Protein AF-A0AAW9Q774-F1 (afdb_monomer_lite)

Foldseek 3Di:
DVVVVVVVVVVVVLCPLLVVLVVLLVVLVVVQVVCVVVVHHSVVSVVSSVVSVVVSVVSVPDPPDVVVVVVVVPDD

Secondary structure (DSSP, 8-state):
-HHHHHHHHHHHHHHHHHHHHHHHHHHHHHHHHHHHHTT---HHHHHHHHHHHHHHHHHHHS---HHHHHHTT---

pLDDT: mean 83.51, std 13.44, range [42.16, 95.5]

Structure (mmCIF, N/CA/C/O backbone):
data_AF-A0AAW9Q774-F1
#
_entry.id   AF-A0AAW9Q774-F1
#
loop_
_atom_site.group_PDB
_atom_site.id
_atom_site.type_symbol
_atom_site.label_atom_id
_atom_site.label_alt_id
_atom_site.label_comp_id
_atom_site.label_asym_id
_atom_site.label_entity_id
_atom_site.label_seq_id
_atom_site.pdbx_PDB_ins_code
_atom_site.Cartn_x
_atom_site.Cartn_y
_atom_site.Cartn_z
_atom_site.occupancy
_atom_site.B_iso_or_equiv
_atom_site.auth_seq_id
_atom_site.auth_comp_id
_atom_site.auth_asym_id
_atom_site.auth_atom_id
_atom_site.pdbx_PDB_model_num
ATOM 1 N N . MET A 1 1 ? 33.217 6.237 -13.339 1.00 76.56 1 MET A N 1
ATOM 2 C CA . MET A 1 1 ? 32.594 7.033 -12.250 1.00 76.56 1 MET A CA 1
ATOM 3 C C . MET A 1 1 ? 31.277 7.663 -12.694 1.00 76.56 1 MET A C 1
ATOM 5 O O . MET A 1 1 ? 30.294 7.531 -11.984 1.00 76.56 1 MET A O 1
ATOM 9 N N . THR A 1 2 ? 31.223 8.286 -13.873 1.00 85.00 2 THR A N 1
ATOM 10 C CA . THR A 1 2 ? 30.014 8.909 -14.444 1.00 85.00 2 THR A CA 1
ATOM 11 C C . THR A 1 2 ? 28.910 7.917 -14.830 1.00 85.00 2 THR A C 1
ATOM 13 O O . THR A 1 2 ? 27.753 8.185 -14.536 1.00 85.00 2 THR A O 1
ATOM 16 N N . GLU A 1 3 ? 29.229 6.743 -15.384 1.00 85.62 3 GLU A N 1
ATOM 17 C CA . GLU A 1 3 ? 28.217 5.703 -15.677 1.00 85.62 3 GLU A CA 1
ATOM 18 C C . GLU A 1 3 ? 27.474 5.216 -14.430 1.00 85.62 3 GLU A C 1
ATOM 20 O O . GLU A 1 3 ? 26.259 5.054 -14.463 1.00 85.62 3 GLU A O 1
ATOM 25 N N . TYR A 1 4 ? 28.173 5.059 -13.302 1.00 89.56 4 TYR A N 1
ATOM 26 C CA . TYR A 1 4 ? 27.540 4.666 -12.041 1.00 89.56 4 TYR A CA 1
ATOM 27 C C . TYR A 1 4 ? 26.536 5.715 -11.554 1.00 89.56 4 TYR A C 1
ATOM 29 O O . TYR A 1 4 ? 25.451 5.363 -11.102 1.00 89.56 4 TYR A O 1
ATOM 37 N N . ILE A 1 5 ? 26.867 7.002 -11.697 1.00 87.81 5 ILE A N 1
ATOM 38 C CA . ILE A 1 5 ? 25.962 8.104 -11.345 1.00 87.81 5 ILE A CA 1
ATOM 39 C C . ILE A 1 5 ? 24.710 8.069 -12.231 1.00 87.81 5 ILE A C 1
ATOM 41 O O . ILE A 1 5 ? 23.601 8.233 -11.726 1.00 87.81 5 ILE A O 1
ATOM 45 N N . ILE A 1 6 ? 24.873 7.803 -13.529 1.00 88.06 6 ILE A N 1
ATOM 46 C CA . ILE A 1 6 ? 23.760 7.726 -14.484 1.00 88.06 6 ILE A CA 1
ATOM 47 C C . ILE A 1 6 ? 22.843 6.538 -14.159 1.00 88.06 6 ILE A C 1
ATOM 49 O O . ILE A 1 6 ? 21.630 6.711 -14.082 1.00 88.06 6 ILE A O 1
ATOM 53 N N . ILE A 1 7 ? 23.396 5.351 -13.902 1.00 87.56 7 ILE A N 1
ATOM 54 C CA . ILE A 1 7 ? 22.604 4.156 -13.563 1.00 87.56 7 ILE A CA 1
ATOM 55 C C . ILE A 1 7 ? 21.822 4.364 -12.258 1.00 87.56 7 ILE A C 1
ATOM 57 O O . ILE A 1 7 ? 20.627 4.073 -12.204 1.00 87.56 7 ILE A O 1
ATOM 61 N N . VAL A 1 8 ? 22.459 4.916 -11.220 1.00 88.69 8 VAL A N 1
ATOM 62 C CA . VAL A 1 8 ? 21.794 5.206 -9.937 1.00 88.69 8 VAL A CA 1
ATOM 63 C C . VAL A 1 8 ? 20.674 6.231 -10.112 1.00 88.69 8 VAL A C 1
ATOM 65 O O . VAL A 1 8 ? 19.591 6.042 -9.560 1.00 88.69 8 VAL A O 1
ATOM 68 N N . ALA A 1 9 ? 20.894 7.279 -10.911 1.00 86.56 9 ALA A N 1
ATOM 69 C CA . ALA A 1 9 ? 19.865 8.275 -11.200 1.00 86.56 9 ALA A CA 1
ATOM 70 C C . ALA A 1 9 ? 18.640 7.657 -11.898 1.00 86.56 9 ALA A C 1
ATOM 72 O O . ALA A 1 9 ? 17.508 7.975 -11.541 1.00 86.56 9 ALA A O 1
ATOM 73 N N . LEU A 1 10 ? 18.844 6.733 -12.842 1.00 82.56 10 LEU A N 1
ATOM 74 C CA . LEU A 1 10 ? 17.748 6.058 -13.547 1.00 82.56 10 LEU A CA 1
ATOM 75 C C . LEU A 1 10 ? 16.934 5.139 -12.624 1.00 82.56 10 LEU A C 1
ATOM 77 O O . LEU A 1 10 ? 15.705 5.161 -12.669 1.00 82.56 10 LEU A O 1
ATOM 81 N N . ILE A 1 11 ? 17.600 4.382 -11.747 1.00 82.50 11 ILE A N 1
ATOM 82 C CA . ILE A 1 11 ? 16.925 3.537 -10.748 1.00 82.50 11 ILE A CA 1
ATOM 83 C C . ILE A 1 11 ? 16.134 4.404 -9.761 1.00 82.50 11 ILE A C 1
ATOM 85 O O . ILE A 1 11 ? 14.992 4.082 -9.438 1.00 82.50 11 ILE A O 1
ATOM 89 N N . ALA A 1 12 ? 16.712 5.522 -9.314 1.00 83.00 12 ALA A N 1
ATOM 90 C CA . ALA A 1 12 ? 16.055 6.436 -8.387 1.00 83.00 12 ALA A CA 1
ATOM 91 C C . ALA A 1 12 ? 14.754 7.004 -8.968 1.00 83.00 12 ALA A C 1
ATOM 93 O O . ALA A 1 12 ? 13.749 7.029 -8.266 1.00 83.00 12 ALA A O 1
ATOM 94 N N . VAL A 1 13 ? 14.749 7.399 -10.247 1.00 80.31 13 VAL A N 1
ATOM 95 C CA . VAL A 1 13 ? 13.543 7.896 -10.933 1.00 80.31 13 VAL A CA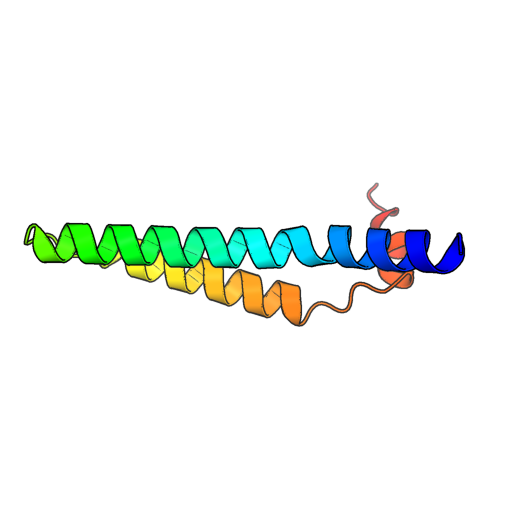 1
ATOM 96 C C . VAL A 1 13 ? 12.503 6.787 -11.108 1.00 80.31 13 VAL A C 1
ATOM 98 O O . VAL A 1 13 ? 11.319 7.022 -10.865 1.00 80.31 13 VAL A O 1
ATOM 101 N N . ALA A 1 14 ? 12.927 5.570 -11.463 1.00 77.31 14 ALA A N 1
ATOM 102 C CA . ALA A 1 14 ? 12.023 4.428 -11.610 1.00 77.31 14 ALA A CA 1
ATOM 103 C C . ALA A 1 14 ? 11.345 4.029 -10.283 1.00 77.31 14 ALA A C 1
ATOM 105 O O . ALA A 1 14 ? 10.186 3.622 -10.277 1.00 77.31 14 ALA A O 1
ATOM 106 N N . ALA A 1 15 ? 12.035 4.188 -9.151 1.00 80.25 15 ALA A N 1
ATOM 107 C CA . ALA A 1 15 ? 11.519 3.802 -7.839 1.00 80.25 15 ALA A CA 1
ATOM 108 C C . ALA A 1 15 ? 10.513 4.800 -7.229 1.00 80.25 15 ALA A C 1
ATOM 110 O O . ALA A 1 15 ? 9.848 4.474 -6.247 1.00 80.25 15 ALA A O 1
ATOM 111 N N . ILE A 1 16 ? 10.363 6.011 -7.781 1.00 82.69 16 ILE A N 1
ATOM 112 C CA . ILE A 1 16 ? 9.481 7.041 -7.200 1.00 82.69 16 ILE A CA 1
ATOM 113 C C . ILE A 1 16 ? 8.038 6.529 -7.097 1.00 82.69 16 ILE A C 1
ATOM 115 O O . ILE A 1 16 ? 7.410 6.667 -6.049 1.00 82.69 16 ILE A O 1
ATOM 119 N N . ALA A 1 17 ? 7.518 5.901 -8.154 1.00 78.94 17 ALA A N 1
ATOM 120 C CA . ALA A 1 17 ? 6.127 5.454 -8.201 1.00 78.94 17 ALA A CA 1
ATOM 121 C C . ALA A 1 17 ? 5.813 4.395 -7.130 1.00 78.94 17 ALA A C 1
ATOM 123 O O . ALA A 1 17 ? 4.813 4.505 -6.420 1.00 78.94 17 ALA A O 1
ATOM 124 N N . THR A 1 18 ? 6.694 3.411 -6.943 1.00 80.88 18 THR A N 1
ATOM 125 C CA . THR A 1 18 ? 6.496 2.341 -5.955 1.00 80.88 18 THR A CA 1
ATOM 126 C C . THR A 1 18 ? 6.542 2.865 -4.521 1.00 80.88 18 THR A C 1
ATOM 128 O O . THR A 1 18 ? 5.706 2.471 -3.705 1.00 80.88 18 THR A O 1
ATOM 131 N N . TYR A 1 19 ? 7.434 3.811 -4.210 1.00 87.88 19 TYR A N 1
ATOM 132 C CA . TYR A 1 19 ? 7.468 4.448 -2.888 1.00 87.88 19 TYR A CA 1
ATOM 133 C C . TYR A 1 19 ? 6.235 5.310 -2.607 1.00 87.88 19 TYR A C 1
ATOM 135 O O . TYR A 1 19 ? 5.739 5.315 -1.478 1.00 87.88 19 TYR A O 1
ATOM 143 N N . GLN A 1 20 ? 5.700 5.996 -3.619 1.00 89.31 20 GLN A N 1
ATOM 144 C CA . GLN A 1 20 ? 4.464 6.768 -3.485 1.00 89.31 20 GLN A CA 1
ATOM 145 C C . GLN A 1 20 ? 3.275 5.859 -3.158 1.00 89.31 20 GLN A C 1
ATOM 147 O O . GLN A 1 20 ? 2.482 6.191 -2.274 1.00 89.31 20 GLN A O 1
ATOM 152 N N . PHE A 1 21 ? 3.146 4.712 -3.831 1.00 91.44 21 PHE A N 1
ATOM 153 C CA . PHE A 1 21 ? 2.082 3.752 -3.531 1.00 91.44 21 PHE A CA 1
ATOM 154 C C . PHE A 1 21 ? 2.242 3.135 -2.143 1.00 91.44 21 PHE A C 1
ATOM 156 O O . PHE A 1 21 ? 1.287 3.105 -1.373 1.00 91.44 21 PHE A O 1
ATOM 163 N N . PHE A 1 22 ? 3.455 2.718 -1.776 1.00 89.50 22 PHE A N 1
ATOM 164 C CA . PHE A 1 22 ? 3.723 2.180 -0.443 1.00 89.50 22 PHE A CA 1
ATOM 165 C C . PHE A 1 22 ? 3.364 3.180 0.669 1.00 89.50 22 PHE A C 1
ATOM 167 O O . PHE A 1 22 ? 2.674 2.828 1.628 1.00 89.50 22 PHE A O 1
ATOM 174 N N . GLY A 1 23 ? 3.777 4.443 0.522 1.00 92.88 23 GLY A N 1
ATOM 175 C CA . GLY A 1 23 ? 3.467 5.499 1.486 1.00 92.88 23 GLY A CA 1
ATOM 176 C C . GLY A 1 23 ? 1.967 5.783 1.612 1.00 92.88 23 GLY A C 1
ATOM 177 O O . GLY A 1 23 ? 1.482 6.021 2.720 1.00 92.88 23 GLY A O 1
ATOM 178 N N . GLN A 1 24 ? 1.226 5.724 0.503 1.00 93.06 24 GLN A N 1
ATOM 179 C CA . GLN A 1 24 ? -0.236 5.836 0.504 1.00 93.06 24 GLN A CA 1
ATOM 180 C C . GLN A 1 24 ? -0.884 4.657 1.239 1.00 93.06 24 GLN A C 1
ATOM 182 O O . GLN A 1 24 ? -1.661 4.887 2.162 1.00 93.06 24 GLN A O 1
ATOM 187 N N . THR A 1 25 ? -0.491 3.417 0.937 1.00 93.50 25 THR A N 1
ATOM 188 C CA . THR A 1 25 ? -1.018 2.213 1.600 1.00 93.50 25 THR A CA 1
ATOM 189 C C . THR A 1 25 ? -0.808 2.242 3.115 1.00 93.50 25 THR A C 1
ATOM 191 O O . THR A 1 25 ? -1.750 2.001 3.869 1.00 93.50 25 THR A O 1
ATOM 194 N N . ILE A 1 26 ? 0.397 2.582 3.591 1.00 94.25 26 ILE A N 1
ATOM 195 C CA . ILE A 1 26 ? 0.676 2.675 5.036 1.00 94.25 26 ILE A CA 1
ATOM 196 C C . ILE A 1 26 ? -0.172 3.765 5.694 1.00 94.25 26 ILE A C 1
ATOM 198 O O . ILE A 1 26 ? -0.716 3.555 6.780 1.00 94.25 26 ILE A O 1
ATOM 202 N N . ARG A 1 27 ? -0.314 4.928 5.050 1.00 93.81 27 ARG A N 1
ATOM 203 C CA . ARG A 1 27 ? -1.112 6.036 5.587 1.00 93.81 27 ARG A CA 1
ATOM 204 C C . ARG A 1 27 ? -2.592 5.673 5.669 1.00 93.81 27 ARG A C 1
ATOM 206 O O . ARG A 1 27 ? -3.201 5.940 6.702 1.00 93.81 27 ARG A O 1
ATOM 213 N N . SER A 1 28 ? -3.145 5.044 4.635 1.00 93.69 28 SER A N 1
ATOM 214 C CA . SER A 1 28 ? -4.541 4.602 4.615 1.00 93.69 28 SER A CA 1
ATOM 215 C C . SER A 1 28 ? -4.799 3.526 5.671 1.00 93.69 28 SER A C 1
ATOM 217 O O . SER A 1 28 ? -5.730 3.670 6.455 1.00 93.69 28 SER A O 1
ATOM 219 N N . GLN A 1 29 ? -3.931 2.521 5.817 1.00 93.75 29 GLN A N 1
ATOM 220 C CA . GLN A 1 29 ? -4.068 1.535 6.900 1.00 93.75 29 GLN A CA 1
ATOM 221 C C . GLN A 1 29 ? -3.957 2.170 8.290 1.00 93.75 29 GLN A C 1
ATOM 223 O O . GLN A 1 29 ? -4.746 1.853 9.175 1.00 93.75 29 GLN A O 1
ATOM 228 N N . THR A 1 30 ? -3.023 3.105 8.483 1.00 94.62 30 THR A N 1
ATOM 229 C CA . THR A 1 30 ? -2.878 3.824 9.760 1.00 94.62 30 THR A CA 1
ATOM 230 C C . THR A 1 30 ? -4.129 4.646 10.078 1.00 94.62 30 THR A C 1
ATOM 232 O O . THR A 1 30 ? -4.587 4.651 11.219 1.00 94.62 30 THR A O 1
ATOM 235 N N . ALA A 1 31 ? -4.722 5.303 9.075 1.00 92.69 31 ALA A N 1
ATOM 236 C CA . ALA A 1 31 ? -5.992 6.007 9.228 1.00 92.69 31 ALA A CA 1
ATOM 237 C C . ALA A 1 31 ? -7.139 5.043 9.570 1.00 92.69 31 ALA A C 1
ATOM 239 O O . ALA A 1 31 ? -7.940 5.349 10.449 1.00 92.69 31 ALA A O 1
ATOM 240 N N . GLY A 1 32 ? -7.180 3.866 8.938 1.00 95.38 32 GLY A N 1
ATOM 241 C CA . GLY A 1 32 ? -8.151 2.815 9.239 1.00 95.38 32 GLY A CA 1
ATOM 242 C C . GLY A 1 32 ? -8.040 2.302 10.676 1.00 95.38 32 GLY A C 1
ATOM 243 O O . GLY A 1 32 ? -9.032 2.284 11.396 1.00 95.38 32 GLY A O 1
ATOM 244 N N . ILE A 1 33 ? -6.826 1.998 11.145 1.00 94.81 33 ILE A N 1
ATOM 245 C CA . ILE A 1 33 ? -6.579 1.601 12.542 1.00 94.81 33 ILE A CA 1
ATOM 246 C C . ILE A 1 33 ? -7.044 2.703 13.501 1.00 94.81 33 ILE A C 1
ATOM 248 O O . ILE A 1 33 ? -7.703 2.416 14.495 1.00 94.81 33 ILE A O 1
ATOM 252 N N . ALA A 1 34 ? -6.743 3.972 13.207 1.00 95.25 34 ALA A N 1
ATOM 253 C CA . ALA A 1 34 ? -7.192 5.090 14.035 1.00 95.25 34 ALA A CA 1
ATOM 254 C C . ALA A 1 34 ? -8.727 5.216 14.074 1.00 95.25 34 ALA A C 1
ATOM 256 O O . ALA A 1 34 ? -9.294 5.477 15.137 1.00 95.25 34 ALA A O 1
ATOM 257 N N . GLN A 1 35 ? -9.406 4.998 12.943 1.00 95.25 35 GLN A N 1
ATOM 258 C CA . GLN A 1 35 ? -10.869 4.964 12.871 1.00 95.25 35 GLN A CA 1
ATOM 259 C C . GLN A 1 35 ? -11.435 3.823 13.716 1.00 95.25 35 GLN A C 1
ATOM 261 O O . GLN A 1 35 ? -12.312 4.062 14.545 1.00 95.25 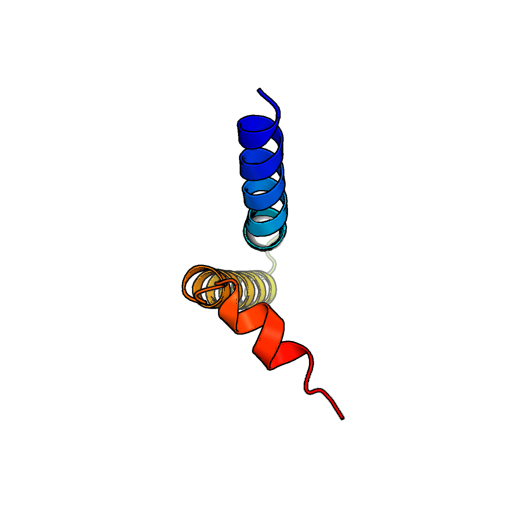35 GLN A O 1
ATOM 266 N N . GLU A 1 36 ? -10.879 2.626 13.595 1.00 94.31 36 GLU A N 1
ATOM 267 C CA . GLU A 1 36 ? -11.357 1.442 14.308 1.00 94.31 36 GLU A CA 1
ATOM 268 C C . GLU A 1 36 ? -11.134 1.546 15.820 1.00 94.31 36 GLU A C 1
ATOM 270 O O . GLU A 1 36 ? -12.035 1.254 16.606 1.00 94.31 36 GLU A O 1
ATOM 275 N N . VAL A 1 37 ? -9.997 2.109 16.243 1.00 95.00 37 VAL A N 1
ATOM 276 C CA . VAL A 1 37 ? -9.732 2.459 17.651 1.00 95.00 37 VAL A CA 1
ATOM 277 C C . VAL A 1 37 ? -10.721 3.508 18.170 1.00 95.00 37 VAL A C 1
ATOM 279 O O . VAL A 1 37 ? -11.106 3.465 19.337 1.00 95.00 37 VAL A O 1
ATOM 282 N N . SER A 1 38 ? -11.175 4.430 17.318 1.00 95.50 38 SER A N 1
ATOM 283 C CA . SER A 1 38 ? -12.219 5.404 17.670 1.00 95.50 38 SER A CA 1
ATOM 284 C C . SER A 1 38 ? -13.646 4.830 17.649 1.00 95.50 38 SER A C 1
ATOM 286 O O . SER A 1 38 ? -14.596 5.560 17.928 1.00 95.50 38 SER A O 1
ATOM 288 N N . GLY A 1 39 ? -13.811 3.541 17.327 1.00 94.50 39 GLY A N 1
ATOM 289 C CA . GLY A 1 39 ? -15.110 2.870 17.215 1.00 94.50 39 GLY A CA 1
ATOM 290 C C . GLY A 1 39 ? -15.827 3.093 15.879 1.00 94.50 39 GLY A C 1
ATOM 291 O O . GLY A 1 39 ? -17.014 2.796 15.769 1.00 94.50 39 GLY A O 1
ATOM 292 N N . GLN A 1 40 ? -15.133 3.628 14.871 1.00 94.69 40 GLN A N 1
ATOM 293 C CA . GLN A 1 40 ? -15.650 3.840 13.519 1.00 94.69 40 GLN A CA 1
ATOM 294 C C . GLN A 1 40 ? -15.176 2.729 12.578 1.00 94.69 40 GLN A C 1
ATOM 296 O O . GLN A 1 40 ? -14.065 2.226 12.700 1.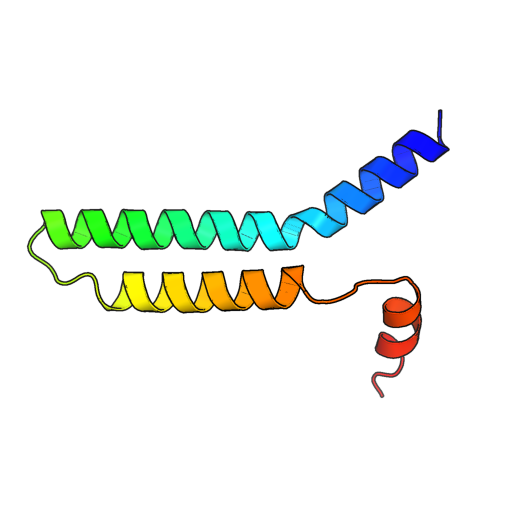00 94.69 40 GLN A O 1
ATOM 301 N N . THR A 1 41 ? -15.995 2.374 11.594 1.00 93.12 41 THR A N 1
ATOM 302 C CA . THR A 1 41 ? -15.625 1.372 10.588 1.00 93.12 41 THR A CA 1
ATOM 303 C C . THR A 1 41 ? -14.585 1.918 9.605 1.00 93.12 41 THR A C 1
ATOM 305 O O . THR A 1 41 ? -14.748 3.009 9.059 1.00 93.12 41 THR A O 1
ATOM 308 N N . ALA A 1 42 ? -13.549 1.124 9.329 1.00 94.38 42 ALA A N 1
ATOM 309 C CA . ALA A 1 42 ? -12.413 1.488 8.479 1.00 94.38 42 ALA A CA 1
ATOM 310 C C . ALA A 1 42 ? -12.537 1.049 7.002 1.00 94.38 42 ALA A C 1
ATOM 312 O O . ALA A 1 42 ? -11.571 1.151 6.243 1.00 94.38 42 ALA A O 1
ATOM 313 N N . ASP A 1 43 ? -13.707 0.572 6.558 1.00 93.81 43 ASP A N 1
ATOM 314 C CA . ASP A 1 43 ? -13.906 -0.054 5.237 1.00 93.81 43 ASP A CA 1
ATOM 315 C C . ASP A 1 43 ? -13.401 0.788 4.061 1.00 93.81 43 ASP A C 1
ATOM 317 O O . ASP A 1 43 ? -12.875 0.259 3.081 1.00 93.81 43 ASP A O 1
ATOM 321 N N . THR A 1 44 ? -13.571 2.109 4.130 1.00 91.44 44 THR A N 1
ATOM 322 C CA . THR A 1 44 ? -13.110 3.013 3.069 1.00 91.44 44 THR A CA 1
ATOM 323 C C . THR A 1 44 ? -11.588 3.060 3.001 1.00 91.44 44 THR A C 1
ATOM 325 O O . THR A 1 44 ? -11.028 2.904 1.918 1.00 91.44 44 THR A O 1
ATOM 328 N N . ALA A 1 45 ? -10.918 3.176 4.147 1.00 91.62 45 ALA A N 1
ATOM 329 C CA . ALA A 1 45 ? -9.462 3.190 4.221 1.00 91.62 45 ALA A CA 1
ATOM 330 C C . ALA A 1 45 ? -8.851 1.849 3.767 1.00 91.62 45 ALA A C 1
ATOM 332 O O . ALA A 1 45 ? -7.805 1.820 3.111 1.00 91.62 45 ALA A O 1
ATOM 333 N N . ILE A 1 46 ? -9.533 0.736 4.058 1.00 91.94 46 ILE A N 1
ATOM 334 C CA . ILE A 1 46 ? -9.154 -0.603 3.589 1.00 91.94 46 ILE A CA 1
ATOM 335 C C . ILE A 1 46 ? -9.283 -0.698 2.062 1.00 91.94 46 ILE A C 1
ATOM 337 O O . ILE A 1 46 ? -8.327 -1.103 1.398 1.00 91.94 46 ILE A O 1
ATOM 341 N N . ARG A 1 47 ? -10.415 -0.274 1.485 1.00 94.38 47 ARG A N 1
ATOM 342 C CA . ARG A 1 47 ? -10.642 -0.290 0.025 1.00 94.38 47 ARG A CA 1
ATOM 343 C C . ARG A 1 47 ? -9.647 0.583 -0.743 1.00 94.38 47 ARG A C 1
ATOM 345 O O . ARG A 1 47 ? -9.142 0.173 -1.788 1.00 94.38 47 ARG A O 1
ATOM 352 N N . GLU A 1 48 ? -9.329 1.765 -0.224 1.00 92.75 48 GLU A N 1
ATOM 353 C CA . GLU A 1 48 ? -8.301 2.640 -0.805 1.00 92.75 48 GLU A CA 1
ATOM 354 C C . GLU A 1 48 ? -6.909 2.002 -0.746 1.00 92.75 48 GLU A C 1
ATOM 356 O O . GLU A 1 48 ? -6.163 2.042 -1.728 1.00 92.75 48 GLU A O 1
ATOM 361 N N . SER A 1 49 ? -6.574 1.356 0.376 1.00 92.19 49 SER A N 1
ATOM 362 C CA . SER A 1 49 ? -5.307 0.630 0.532 1.00 92.19 49 SER A CA 1
ATOM 363 C C . SER A 1 49 ? -5.186 -0.523 -0.466 1.00 92.19 49 SER A C 1
ATOM 365 O O . SER A 1 49 ? -4.124 -0.702 -1.057 1.00 92.19 49 SER A O 1
ATOM 367 N N . GLN A 1 50 ? -6.265 -1.282 -0.684 1.00 94.31 50 GLN A N 1
ATOM 368 C CA . GLN A 1 50 ? -6.318 -2.370 -1.670 1.00 94.31 50 GLN A CA 1
ATOM 369 C C . GLN A 1 50 ? -6.121 -1.841 -3.091 1.00 94.31 50 GLN A C 1
ATOM 371 O O . GLN A 1 50 ? -5.222 -2.289 -3.792 1.00 94.31 50 GLN A O 1
ATOM 376 N N . THR A 1 51 ? -6.869 -0.803 -3.471 1.00 94.38 51 THR A N 1
ATOM 377 C CA . THR A 1 51 ? -6.755 -0.174 -4.799 1.00 94.38 51 THR A CA 1
ATOM 378 C C . THR A 1 51 ? -5.336 0.343 -5.064 1.00 94.38 51 THR A C 1
ATOM 380 O O . THR A 1 51 ? -4.785 0.180 -6.156 1.00 94.38 51 THR A O 1
ATOM 383 N N . THR A 1 52 ? -4.718 0.953 -4.051 1.00 93.00 52 THR A N 1
ATOM 384 C CA . THR A 1 52 ? -3.338 1.449 -4.126 1.00 93.00 52 THR A CA 1
ATOM 385 C C . THR A 1 52 ? -2.341 0.298 -4.260 1.00 93.00 52 THR A C 1
ATOM 387 O O . THR A 1 52 ? -1.412 0.385 -5.06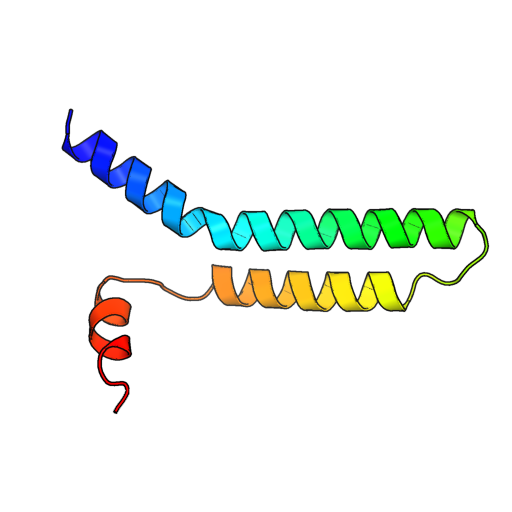3 1.00 93.00 52 THR A O 1
ATOM 390 N N . ALA A 1 53 ? -2.536 -0.794 -3.517 1.00 92.44 53 ALA A N 1
ATOM 391 C CA . ALA A 1 53 ? -1.701 -1.989 -3.610 1.00 92.44 53 ALA A CA 1
ATOM 392 C C . ALA A 1 53 ? -1.807 -2.665 -4.988 1.00 92.44 53 ALA A C 1
ATOM 394 O O . ALA A 1 53 ? -0.780 -3.019 -5.565 1.00 92.44 53 ALA A O 1
ATOM 395 N N . ASP A 1 54 ? -3.008 -2.764 -5.556 1.00 93.12 54 ASP A N 1
ATOM 396 C CA . ASP A 1 54 ? -3.233 -3.321 -6.897 1.00 93.12 54 ASP A CA 1
ATOM 397 C C . ASP A 1 54 ? -2.589 -2.450 -7.986 1.00 93.12 54 ASP A C 1
ATOM 399 O O . ASP A 1 54 ? -1.959 -2.951 -8.924 1.00 93.12 54 ASP A O 1
ATOM 403 N N . SER A 1 55 ? -2.673 -1.126 -7.828 1.00 89.62 55 SER A N 1
ATOM 404 C CA . SER A 1 55 ? -1.990 -0.169 -8.707 1.00 89.62 55 SER A CA 1
ATOM 405 C C . SER A 1 55 ? -0.469 -0.317 -8.618 1.00 89.62 55 SER A C 1
ATOM 407 O O . SER A 1 55 ? 0.213 -0.323 -9.642 1.00 89.62 55 SER A O 1
AT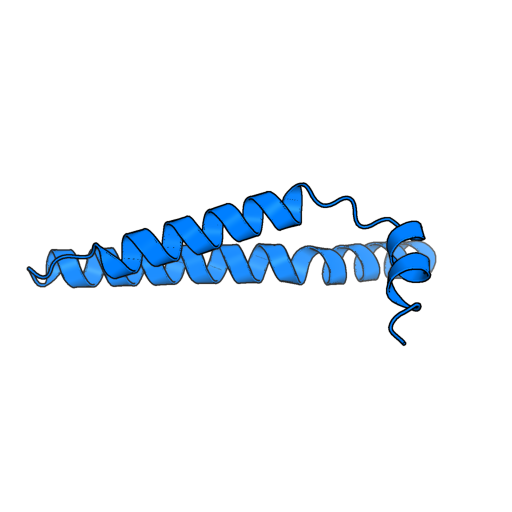OM 409 N N . ALA A 1 56 ? 0.069 -0.517 -7.411 1.00 88.44 56 ALA A N 1
ATOM 410 C CA . ALA A 1 56 ? 1.490 -0.776 -7.199 1.00 88.44 56 ALA A CA 1
ATOM 411 C C . ALA A 1 56 ? 1.941 -2.098 -7.833 1.00 88.44 56 ALA A C 1
ATOM 413 O O . ALA A 1 56 ? 3.010 -2.152 -8.439 1.00 88.44 56 ALA A O 1
ATOM 414 N N . ALA A 1 57 ? 1.130 -3.154 -7.724 1.00 88.06 57 ALA A N 1
ATOM 415 C CA . ALA A 1 57 ? 1.402 -4.447 -8.346 1.00 88.06 57 ALA A CA 1
ATOM 416 C C . ALA A 1 57 ? 1.386 -4.352 -9.880 1.00 88.06 57 ALA A C 1
ATOM 418 O O . ALA A 1 57 ? 2.245 -4.922 -10.555 1.00 88.06 57 ALA A O 1
ATOM 419 N N . THR A 1 58 ? 0.454 -3.577 -10.434 1.00 86.75 58 THR A N 1
ATOM 420 C CA . THR A 1 58 ? 0.376 -3.306 -11.877 1.00 86.75 58 THR A CA 1
ATOM 421 C C . THR A 1 58 ? 1.597 -2.522 -12.359 1.00 86.75 58 THR A C 1
ATOM 423 O O . THR A 1 58 ? 2.244 -2.902 -13.333 1.00 86.75 58 THR A O 1
ATOM 426 N N . GLU A 1 59 ? 1.980 -1.459 -11.653 1.00 82.56 59 GLU A N 1
ATOM 427 C CA . GLU A 1 59 ? 3.173 -0.677 -11.993 1.00 82.56 59 GLU A CA 1
ATOM 428 C C . GLU A 1 59 ? 4.452 -1.522 -11.868 1.00 82.56 59 GLU A C 1
ATOM 430 O O . GLU A 1 59 ? 5.304 -1.476 -12.750 1.00 82.56 59 GLU A O 1
ATOM 435 N N . GLY A 1 60 ? 4.565 -2.356 -10.829 1.00 79.19 60 GLY A N 1
ATOM 436 C CA . GLY A 1 60 ? 5.719 -3.235 -10.610 1.00 79.19 60 GLY A CA 1
ATOM 437 C C . GLY A 1 60 ? 5.864 -4.367 -11.634 1.00 79.19 60 GLY A C 1
ATOM 438 O O . GLY A 1 60 ? 6.964 -4.880 -11.825 1.00 79.19 60 GLY A O 1
ATOM 439 N N . THR A 1 61 ? 4.777 -4.748 -12.308 1.00 80.06 61 THR A N 1
ATOM 440 C CA . THR A 1 61 ? 4.783 -5.736 -13.404 1.00 80.06 61 THR A CA 1
ATOM 441 C C . THR A 1 61 ? 4.895 -5.091 -14.785 1.00 80.06 61 THR A C 1
ATOM 443 O O . THR A 1 61 ? 5.170 -5.779 -15.770 1.00 80.06 61 THR A O 1
ATOM 446 N N . THR A 1 62 ? 4.737 -3.770 -14.875 1.00 75.88 62 THR A N 1
ATOM 447 C CA . THR A 1 62 ? 4.886 -3.033 -16.128 1.00 75.88 62 THR A CA 1
ATOM 448 C C . THR A 1 62 ? 6.365 -2.949 -16.501 1.00 75.88 62 THR A C 1
ATOM 450 O O . THR A 1 62 ? 7.160 -2.276 -15.847 1.00 75.88 62 THR A O 1
ATOM 453 N N . VAL A 1 63 ? 6.751 -3.614 -17.593 1.00 68.94 63 VAL A N 1
ATOM 454 C CA . VAL A 1 63 ? 8.122 -3.555 -18.118 1.00 68.94 63 VAL A CA 1
ATOM 455 C C . VAL A 1 63 ? 8.366 -2.177 -18.736 1.00 68.94 63 VAL A C 1
ATOM 457 O O . VAL A 1 63 ? 8.005 -1.916 -19.883 1.00 68.94 63 VAL A O 1
ATOM 460 N N . LYS A 1 64 ? 9.001 -1.275 -17.982 1.00 66.94 64 LYS A N 1
ATOM 461 C CA . LYS A 1 64 ? 9.409 0.051 -18.472 1.00 66.94 64 LYS A CA 1
ATOM 462 C C . LYS A 1 64 ? 10.805 -0.010 -19.087 1.00 66.94 64 LYS A C 1
ATOM 464 O O . LYS A 1 64 ? 11.796 0.386 -18.482 1.00 66.94 64 LYS A O 1
ATOM 469 N N . GLY A 1 65 ? 10.869 -0.567 -20.295 1.00 66.38 65 GLY A N 1
ATOM 470 C CA . GLY A 1 65 ? 12.062 -0.543 -21.144 1.00 66.38 65 GLY A CA 1
ATOM 471 C C . GLY A 1 65 ? 12.152 0.734 -21.985 1.00 66.38 65 GLY A C 1
ATOM 472 O O . GLY A 1 65 ? 11.169 1.454 -22.147 1.00 66.38 65 GLY A O 1
ATOM 473 N N . LEU A 1 66 ? 13.321 0.991 -22.582 1.00 62.28 66 LEU A N 1
ATOM 474 C CA . LEU A 1 66 ? 13.533 2.115 -23.512 1.00 62.28 66 LEU A CA 1
ATOM 475 C C . LEU A 1 66 ? 12.572 2.086 -24.722 1.00 62.28 66 LEU A C 1
ATOM 477 O O . LEU A 1 66 ? 12.276 3.127 -25.299 1.00 62.28 66 LEU A O 1
ATOM 481 N N . ASP A 1 67 ? 12.036 0.910 -25.056 1.00 62.66 67 ASP A N 1
ATOM 482 C CA . ASP A 1 67 ? 11.009 0.705 -26.086 1.00 62.66 67 ASP A CA 1
ATOM 483 C C . ASP A 1 67 ? 9.667 1.397 -25.752 1.00 62.66 67 ASP A C 1
ATOM 485 O O . ASP A 1 67 ? 9.008 1.980 -26.616 1.00 62.66 67 ASP A O 1
ATOM 489 N N . ALA A 1 68 ? 9.301 1.459 -24.467 1.00 61.47 68 ALA A N 1
ATOM 490 C CA . ALA A 1 68 ? 8.112 2.184 -24.014 1.00 61.47 68 ALA A CA 1
ATOM 491 C C . ALA A 1 68 ? 8.264 3.712 -24.153 1.00 61.47 68 ALA A C 1
ATOM 493 O O . ALA A 1 68 ? 7.267 4.429 -24.224 1.00 61.47 68 ALA A O 1
ATOM 494 N N . TYR A 1 69 ? 9.501 4.218 -24.220 1.00 57.72 69 TYR A N 1
ATOM 495 C CA . TYR A 1 69 ? 9.790 5.645 -24.393 1.00 57.72 69 TYR A CA 1
ATOM 496 C C . TYR A 1 69 ? 9.529 6.117 -25.833 1.00 57.72 69 TYR A C 1
ATOM 498 O O . TYR A 1 69 ? 9.084 7.242 -26.039 1.00 57.72 69 TYR A O 1
ATOM 506 N N . SER A 1 70 ? 9.754 5.246 -26.825 1.00 58.84 70 SER A N 1
ATOM 507 C CA . SER A 1 70 ? 9.455 5.527 -28.237 1.00 58.84 70 SER A CA 1
ATOM 508 C C . SER A 1 70 ? 7.959 5.391 -28.534 1.00 58.84 70 SER A C 1
ATOM 510 O O . SER A 1 70 ? 7.380 6.245 -29.201 1.00 58.84 70 SER A O 1
ATOM 512 N N . ASN A 1 71 ? 7.305 4.361 -27.987 1.00 56.81 71 ASN A N 1
ATOM 513 C CA . ASN A 1 71 ? 5.886 4.087 -28.247 1.00 56.81 71 ASN A CA 1
ATOM 514 C C . ASN A 1 71 ? 4.914 5.080 -27.584 1.00 56.81 71 ASN A C 1
ATOM 516 O O . ASN A 1 71 ? 3.795 5.242 -28.059 1.00 56.81 71 ASN A O 1
ATOM 520 N N . ASN A 1 72 ? 5.319 5.780 -26.519 1.00 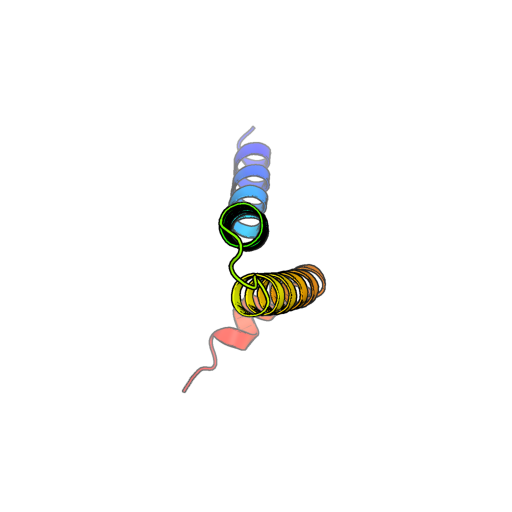58.38 72 ASN A N 1
ATOM 521 C CA . ASN A 1 72 ? 4.463 6.772 -25.849 1.00 58.38 72 ASN A CA 1
ATOM 522 C C . ASN A 1 72 ? 4.637 8.206 -26.395 1.00 58.38 72 ASN A C 1
ATOM 524 O O . ASN A 1 72 ? 3.956 9.122 -25.939 1.00 58.38 72 ASN A O 1
ATOM 528 N N . ASN A 1 73 ? 5.528 8.406 -27.376 1.00 51.69 73 ASN A N 1
ATOM 529 C CA . ASN A 1 73 ? 5.687 9.677 -28.093 1.00 51.69 73 ASN A CA 1
ATOM 530 C C . ASN A 1 73 ? 4.829 9.754 -29.374 1.00 51.69 73 ASN A C 1
ATOM 532 O O . ASN A 1 73 ? 4.910 10.721 -30.123 1.00 51.69 73 ASN A O 1
ATOM 536 N N . SER A 1 74 ? 3.990 8.747 -29.630 1.00 49.88 74 SER A N 1
ATOM 537 C CA . SER A 1 74 ? 2.908 8.808 -30.618 1.00 49.88 74 SER A CA 1
ATOM 538 C C . SER A 1 74 ? 1.579 9.047 -29.901 1.00 49.88 74 SER A C 1
ATOM 540 O O . SER A 1 74 ? 0.699 8.191 -29.879 1.00 49.88 74 SER A O 1
ATOM 542 N N . ARG A 1 75 ? 1.460 10.203 -29.245 1.00 50.09 75 ARG A N 1
ATOM 543 C CA . ARG A 1 75 ? 0.171 10.778 -28.846 1.00 50.09 75 ARG A CA 1
ATOM 544 C C . ARG A 1 75 ? -0.060 11.971 -29.768 1.00 50.09 75 ARG A C 1
ATOM 546 O O . ARG A 1 75 ? 0.600 12.981 -29.564 1.00 50.09 75 ARG A O 1
ATOM 553 N N . ASP A 1 76 ? -0.916 11.744 -30.768 1.00 42.16 76 ASP A N 1
ATOM 554 C CA . ASP A 1 76 ? -1.554 12.685 -31.712 1.00 42.16 76 ASP A CA 1
ATOM 555 C C . ASP A 1 76 ? -0.759 13.927 -32.161 1.00 42.16 76 ASP A C 1
ATOM 557 O O . ASP A 1 76 ? -0.658 14.911 -31.393 1.00 42.16 76 ASP A O 1
#

Sequence (76 aa):
MTEYIIIVALIAVAAIATYQFFGQTIRSQTAGIAQEVSGQTADTAIRESQTTADSAATEGTTVKGLDAYSNNNSRD

Radius of gyration: 17.75 Å; chains: 1; bounding box: 48×18×49 Å

Organism: NCBI:txid3119538